Protein AF-M8CX12-F1 (afdb_monomer_lite)

Sequence (51 aa):
MSGRGKGGKGLGKGGTKRHRKVPRDNIQGITKPAIRRLARRGGVKRISGLI

Radius of gyration: 17.14 Å; chains: 1; bounding box: 27×44×40 Å

pLDDT: mean 72.4, std 8.91, range [50.53, 84.75]

InterPro domains:
  IPR001951 Histone H4 [PR00623] (5-16)
  IPR001951 Histone H4 [PR00623] (20-39)
  IPR001951 Histone H4 [PR00623] (40-51)
  IPR001951 Histone H4 [PTHR10484] (1-51)
  IPR009072 Histone-fold [G3DSA:1.10.20.10] (2-51)
  IPR009072 Histone-fold [SSF47113] (3-49)

Structure (mmCIF, N/CA/C/O backbone):
data_AF-M8CX12-F1
#
_entry.id   AF-M8CX12-F1
#
loop_
_atom_site.group_PDB
_atom_site.id
_atom_site.type_symbol
_atom_site.label_atom_id
_atom_site.label_alt_id
_atom_site.label_comp_id
_atom_site.label_asym_id
_atom_site.label_entity_id
_atom_site.label_seq_id
_atom_site.pdbx_PDB_ins_code
_atom_site.Cartn_x
_atom_site.Cartn_y
_atom_site.Cartn_z
_atom_site.occupancy
_atom_site.B_iso_or_equiv
_atom_site.auth_seq_id
_atom_site.auth_comp_id
_atom_site.auth_asym_id
_atom_site.auth_atom_id
_atom_site.pdbx_PDB_model_num
ATOM 1 N N . MET A 1 1 ? -15.715 33.072 -3.153 1.00 64.44 1 MET A N 1
ATOM 2 C CA . MET A 1 1 ? -16.134 31.690 -2.832 1.00 64.44 1 MET A CA 1
ATOM 3 C C . MET A 1 1 ? -16.778 31.059 -4.060 1.00 64.44 1 MET A C 1
ATOM 5 O O . MET A 1 1 ? -17.839 31.510 -4.458 1.00 64.44 1 MET A O 1
ATOM 9 N N . SER A 1 2 ? -16.165 30.030 -4.646 1.00 50.53 2 SER A N 1
ATOM 10 C CA . SER A 1 2 ? -16.871 28.996 -5.420 1.00 50.53 2 SER A CA 1
ATOM 11 C C . SER A 1 2 ? -16.025 27.719 -5.374 1.00 50.53 2 SER A C 1
ATOM 13 O O . SER A 1 2 ? -14.872 27.677 -5.802 1.00 50.53 2 SER A O 1
ATOM 15 N N . GLY A 1 3 ? -16.553 26.708 -4.683 1.00 57.81 3 GLY A N 1
ATOM 16 C CA . GLY A 1 3 ? -15.835 25.496 -4.308 1.00 57.81 3 GLY A CA 1
ATOM 17 C C . GLY A 1 3 ? -15.515 24.627 -5.517 1.00 57.81 3 GLY A C 1
ATOM 18 O O . GLY A 1 3 ? -16.407 24.150 -6.214 1.00 57.81 3 GLY A O 1
ATOM 19 N N . ARG A 1 4 ? -14.226 24.373 -5.741 1.00 61.69 4 ARG A N 1
ATOM 20 C CA . ARG A 1 4 ? -13.764 23.371 -6.700 1.00 61.69 4 ARG A CA 1
ATOM 21 C C . ARG A 1 4 ? -14.114 21.993 -6.131 1.00 61.69 4 ARG A C 1
ATOM 23 O O . ARG A 1 4 ? -13.466 21.521 -5.199 1.00 61.69 4 ARG A O 1
ATOM 30 N N . GLY A 1 5 ? -15.192 21.393 -6.636 1.00 66.00 5 GLY A N 1
ATOM 31 C CA . GLY A 1 5 ? -15.655 20.065 -6.229 1.00 66.00 5 GLY A CA 1
ATOM 32 C C . GLY A 1 5 ? -14.547 19.008 -6.318 1.00 66.00 5 GLY A C 1
ATOM 33 O O . GLY A 1 5 ? -13.604 19.142 -7.102 1.00 66.00 5 GLY A O 1
ATOM 34 N N . LYS A 1 6 ? -14.647 17.953 -5.496 1.00 65.38 6 LYS A N 1
ATOM 35 C CA . LYS A 1 6 ? -13.688 16.837 -5.446 1.00 65.38 6 LYS A CA 1
ATOM 36 C C . LYS A 1 6 ? -13.641 16.125 -6.800 1.00 65.38 6 LYS A C 1
ATOM 38 O O . LYS A 1 6 ? -14.426 15.219 -7.065 1.00 65.38 6 LYS A O 1
ATOM 43 N N . GLY A 1 7 ? -12.707 16.540 -7.650 1.00 57.97 7 GLY A N 1
ATOM 44 C CA . GLY A 1 7 ? -12.427 15.902 -8.927 1.00 57.97 7 GLY A CA 1
ATOM 45 C C . GLY A 1 7 ? -11.927 14.480 -8.709 1.00 57.97 7 GLY A C 1
ATOM 46 O O . GLY A 1 7 ? -10.741 14.255 -8.471 1.00 57.97 7 GLY A O 1
ATOM 47 N N . GLY A 1 8 ? -12.825 13.504 -8.829 1.00 67.81 8 GLY A N 1
ATOM 48 C CA . GLY A 1 8 ? -12.421 12.174 -9.253 1.00 67.81 8 GLY A CA 1
ATOM 49 C C . GLY A 1 8 ? -11.764 12.322 -10.621 1.00 67.81 8 GLY A C 1
ATOM 50 O O . GLY A 1 8 ? -12.392 12.796 -11.566 1.00 67.81 8 GLY A O 1
ATOM 51 N N . LYS A 1 9 ? -10.477 11.987 -10.728 1.00 67.19 9 LYS A N 1
ATOM 52 C CA . LYS A 1 9 ? -9.775 12.040 -12.010 1.00 67.19 9 LYS A CA 1
ATOM 53 C C . LYS A 1 9 ? -10.359 10.932 -12.883 1.00 67.19 9 LYS A C 1
ATOM 55 O O . LYS A 1 9 ? -10.111 9.758 -12.618 1.00 67.19 9 LYS A O 1
ATOM 60 N N . GLY A 1 10 ? -11.186 11.315 -13.855 1.00 68.00 10 GLY A N 1
ATOM 61 C CA . GLY A 1 10 ? -11.837 10.393 -14.776 1.00 68.00 10 GLY A CA 1
ATOM 62 C C . GLY A 1 10 ? -10.802 9.462 -15.391 1.00 68.00 10 GLY A C 1
ATOM 63 O O . GLY A 1 10 ? -9.900 9.904 -16.102 1.00 68.00 10 GLY A O 1
ATOM 64 N N . LEU A 1 11 ? -10.909 8.170 -15.089 1.00 66.56 11 LEU A N 1
ATOM 65 C CA . LEU A 1 11 ? -10.194 7.151 -15.838 1.00 66.56 11 LEU A CA 1
ATOM 66 C C . LEU A 1 11 ? -10.943 7.015 -17.162 1.00 66.56 11 LEU A C 1
ATOM 68 O O . LEU A 1 11 ? -11.832 6.179 -17.304 1.00 66.56 11 LEU A O 1
ATOM 72 N N . GLY A 1 12 ? -10.637 7.917 -18.100 1.00 71.06 12 GLY A N 1
ATOM 73 C CA . GLY A 1 12 ? -11.072 7.790 -19.485 1.00 71.06 12 GLY A CA 1
ATOM 74 C C . GLY A 1 12 ? -10.745 6.383 -19.983 1.00 71.06 12 GLY A C 1
ATOM 75 O O . GLY A 1 12 ? -9.717 5.825 -19.590 1.00 71.06 12 GLY A O 1
ATOM 76 N N . LYS A 1 13 ? -11.678 5.814 -20.758 1.00 66.94 13 LYS A N 1
ATOM 77 C CA . LYS A 1 13 ? -11.712 4.434 -21.275 1.00 66.94 13 LYS A CA 1
ATOM 78 C C . LYS A 1 13 ? -10.326 3.776 -21.296 1.00 66.94 13 LYS A C 1
ATOM 80 O O . LYS A 1 13 ? -9.415 4.271 -21.954 1.00 66.94 13 LYS A O 1
ATOM 85 N N . GLY A 1 14 ? -10.202 2.687 -20.530 1.00 65.06 14 GLY A N 1
ATOM 86 C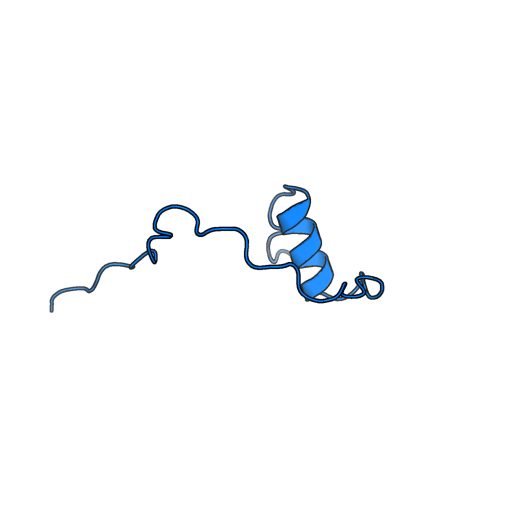 CA . GLY A 1 14 ? -8.958 1.985 -20.218 1.00 65.06 14 GLY A CA 1
ATOM 87 C C . GLY A 1 14 ? -8.003 1.903 -21.402 1.00 65.06 14 GLY A C 1
ATOM 88 O O . GLY A 1 14 ? -8.272 1.212 -22.380 1.00 65.06 14 GLY A O 1
ATOM 89 N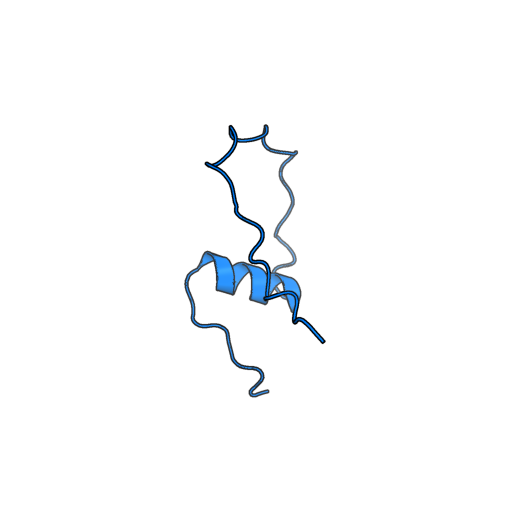 N . GLY A 1 15 ? -6.888 2.626 -21.290 1.00 71.69 15 GLY A N 1
ATOM 90 C CA . GLY A 1 15 ? -5.824 2.589 -22.282 1.00 71.69 15 GLY A CA 1
ATOM 91 C C . GLY A 1 15 ? -5.327 1.163 -22.506 1.00 71.69 15 GLY A C 1
ATOM 92 O O . GLY A 1 15 ? -5.387 0.315 -21.609 1.00 71.69 15 GLY A O 1
ATOM 93 N N . THR A 1 16 ? -4.821 0.919 -23.712 1.00 73.19 16 THR A N 1
ATOM 94 C CA . THR A 1 16 ? -4.162 -0.333 -24.086 1.00 73.19 16 THR A CA 1
ATOM 95 C C . THR A 1 16 ? -3.173 -0.747 -22.994 1.00 73.19 16 THR A C 1
ATOM 97 O O . THR A 1 16 ? -2.464 0.088 -22.416 1.00 73.19 16 THR A O 1
ATOM 100 N N . LYS A 1 17 ? -3.173 -2.038 -22.631 1.00 73.56 17 LYS A N 1
ATOM 101 C CA . LYS A 1 17 ? -2.287 -2.561 -21.586 1.00 73.56 17 LYS A CA 1
ATOM 102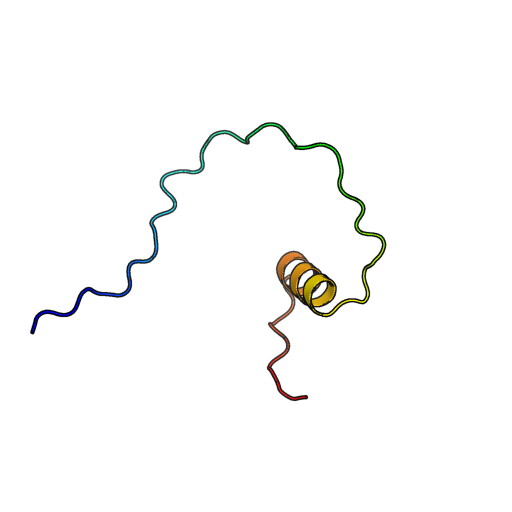 C C . LYS A 1 17 ? -0.853 -2.175 -21.947 1.00 73.56 17 LYS A C 1
ATOM 104 O O . LYS A 1 17 ? -0.317 -2.644 -22.945 1.00 73.56 17 LYS A O 1
ATOM 109 N N . ARG A 1 18 ? -0.231 -1.315 -21.138 1.00 73.62 18 ARG A N 1
ATOM 110 C CA . ARG A 1 18 ? 1.200 -1.025 -21.274 1.00 73.62 18 ARG A CA 1
ATOM 111 C C . ARG A 1 18 ? 1.958 -2.331 -21.059 1.00 73.62 18 ARG A C 1
ATOM 113 O O . ARG A 1 18 ? 1.601 -3.089 -20.153 1.00 73.62 18 ARG A O 1
ATOM 120 N N . HIS A 1 19 ? 2.980 -2.580 -21.877 1.00 82.12 19 HIS A N 1
ATOM 121 C CA . HIS A 1 19 ? 3.837 -3.756 -21.743 1.00 82.12 19 HIS A CA 1
ATOM 122 C C . HIS A 1 19 ? 4.241 -3.974 -20.275 1.00 82.12 19 HIS A C 1
ATOM 124 O O . HIS A 1 19 ? 4.540 -3.020 -19.544 1.0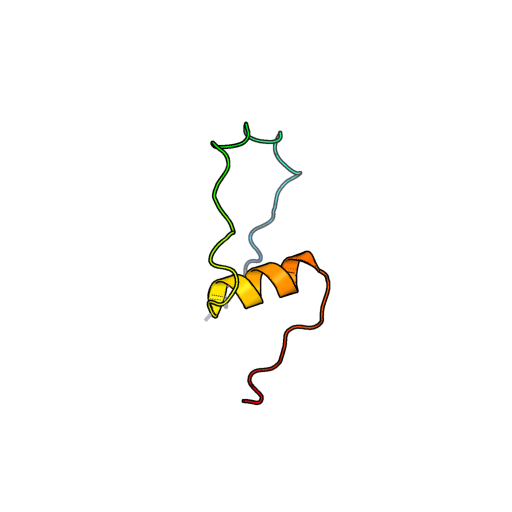0 82.12 19 HIS A O 1
ATOM 130 N N . ARG A 1 20 ? 4.193 -5.233 -19.821 1.00 75.31 20 ARG A N 1
ATOM 131 C CA . ARG A 1 20 ? 4.510 -5.592 -18.435 1.00 75.31 20 ARG A CA 1
ATOM 132 C C . ARG A 1 20 ? 5.970 -5.225 -18.174 1.00 75.31 20 ARG A C 1
ATOM 134 O O . ARG A 1 20 ? 6.858 -5.715 -18.861 1.00 75.31 20 ARG A O 1
ATOM 141 N N . LYS A 1 21 ? 6.225 -4.377 -17.174 1.00 75.25 21 LYS A N 1
ATOM 142 C CA . LYS A 1 21 ? 7.590 -4.192 -16.658 1.00 75.25 21 LYS A CA 1
ATOM 143 C C . LYS A 1 21 ? 8.120 -5.538 -16.143 1.00 75.25 21 LYS A C 1
ATOM 145 O O . LYS A 1 21 ? 7.321 -6.386 -15.742 1.00 75.25 21 LYS A O 1
ATOM 150 N N . VAL A 1 22 ? 9.443 -5.708 -16.152 1.00 79.81 22 VAL A N 1
ATOM 151 C CA . VAL A 1 22 ? 10.164 -6.879 -15.610 1.00 79.81 22 VAL A CA 1
ATOM 152 C C . VAL A 1 22 ? 9.515 -7.354 -14.293 1.00 79.81 22 VAL A C 1
ATOM 154 O O . VAL A 1 22 ? 9.096 -6.497 -13.500 1.00 79.81 22 VAL A O 1
ATOM 157 N N . PRO A 1 23 ? 9.356 -8.679 -14.071 1.00 75.50 23 PRO A N 1
ATOM 158 C CA . PRO A 1 23 ? 8.734 -9.209 -12.859 1.00 75.50 23 PRO A CA 1
ATOM 159 C C . PRO A 1 23 ? 9.361 -8.584 -11.612 1.00 75.50 23 PRO A C 1
ATOM 161 O O . PRO A 1 23 ? 10.574 -8.429 -11.535 1.00 75.50 23 PRO A O 1
ATOM 164 N N . ARG A 1 24 ? 8.523 -8.188 -10.651 1.00 73.12 24 ARG A N 1
ATOM 165 C CA . ARG A 1 24 ? 8.987 -7.706 -9.348 1.00 73.12 24 ARG A CA 1
ATOM 166 C C . ARG A 1 24 ? 8.789 -8.798 -8.316 1.00 73.12 24 ARG A C 1
ATOM 168 O O . ARG A 1 24 ? 7.697 -9.371 -8.251 1.00 73.12 24 ARG A O 1
ATOM 175 N N . ASP A 1 25 ? 9.795 -8.997 -7.480 1.00 74.50 25 ASP A N 1
ATOM 176 C CA . ASP A 1 25 ? 9.720 -9.932 -6.367 1.00 74.50 25 ASP A CA 1
ATOM 177 C C . ASP A 1 25 ? 8.750 -9.429 -5.298 1.00 74.50 25 ASP A C 1
ATOM 179 O O . ASP A 1 25 ? 8.785 -8.278 -4.860 1.00 74.50 25 ASP A O 1
ATOM 183 N N . ASN A 1 26 ? 7.838 -10.312 -4.891 1.00 69.50 26 ASN A N 1
ATOM 184 C CA . ASN A 1 26 ? 6.827 -10.048 -3.863 1.00 69.50 26 ASN A CA 1
ATOM 185 C C . ASN A 1 26 ? 7.125 -10.797 -2.552 1.00 69.50 26 ASN A C 1
ATOM 187 O O . ASN A 1 26 ? 6.261 -10.849 -1.679 1.00 69.50 26 ASN A O 1
ATOM 191 N N . ILE A 1 27 ? 8.330 -11.364 -2.422 1.00 74.12 27 ILE A N 1
ATOM 192 C CA . ILE A 1 27 ? 8.730 -12.269 -1.334 1.00 74.12 27 ILE A CA 1
ATOM 193 C C . ILE A 1 27 ? 8.683 -11.607 0.052 1.00 74.12 27 ILE A C 1
ATOM 195 O O . ILE A 1 27 ? 8.336 -12.262 1.028 1.00 74.12 27 ILE A O 1
ATOM 199 N N . GLN A 1 28 ? 8.931 -10.298 0.162 1.00 70.69 28 GLN A N 1
ATOM 200 C CA . GLN A 1 28 ? 8.918 -9.573 1.445 1.00 70.69 28 GLN A CA 1
ATOM 201 C C . GLN A 1 28 ? 7.483 -9.200 1.899 1.00 70.69 28 GLN A C 1
ATOM 203 O O . GLN A 1 28 ? 7.137 -8.033 2.114 1.00 70.69 28 GLN A O 1
ATOM 208 N N . GLY A 1 29 ? 6.615 -10.211 1.994 1.00 72.50 29 GLY A N 1
ATOM 209 C CA . GLY A 1 29 ? 5.157 -10.113 2.145 1.00 72.50 29 GLY A CA 1
ATOM 210 C C . GLY A 1 29 ? 4.622 -9.661 3.510 1.00 72.50 29 GLY A C 1
ATOM 211 O O . GLY A 1 29 ? 3.411 -9.531 3.659 1.00 72.50 29 GLY A O 1
ATOM 212 N N . ILE A 1 30 ? 5.488 -9.375 4.480 1.00 80.81 30 ILE A N 1
ATOM 213 C CA . ILE A 1 30 ? 5.111 -9.104 5.881 1.00 80.81 30 ILE A CA 1
ATOM 214 C C . ILE A 1 30 ? 5.126 -7.617 6.266 1.00 80.81 30 ILE A C 1
ATOM 216 O O . ILE A 1 30 ? 4.759 -7.247 7.376 1.00 80.81 30 ILE A O 1
ATOM 220 N N . THR A 1 31 ? 5.495 -6.725 5.345 1.00 84.31 31 THR A N 1
ATOM 221 C CA . THR A 1 31 ? 5.503 -5.279 5.618 1.00 84.31 31 THR A CA 1
ATOM 222 C C . THR A 1 31 ? 4.090 -4.675 5.567 1.00 84.31 31 THR A C 1
ATOM 224 O O . THR A 1 31 ? 3.237 -5.091 4.777 1.00 84.31 31 THR A O 1
ATOM 227 N N . LYS A 1 32 ? 3.839 -3.611 6.345 1.00 82.38 32 LYS A N 1
ATOM 228 C CA . LYS A 1 32 ? 2.572 -2.841 6.340 1.00 82.38 32 LYS A CA 1
ATOM 229 C C . LYS A 1 32 ? 2.055 -2.484 4.927 1.00 82.38 32 LYS A C 1
ATOM 231 O O . LYS A 1 32 ? 0.861 -2.672 4.666 1.00 82.38 32 LYS A O 1
ATOM 236 N N . PRO A 1 33 ? 2.889 -2.015 3.971 1.00 84.31 33 PRO A N 1
ATOM 237 C CA . PRO A 1 33 ? 2.427 -1.786 2.602 1.00 84.31 33 PRO A CA 1
ATOM 238 C C . PRO A 1 33 ? 2.127 -3.083 1.829 1.00 84.31 33 PRO A C 1
ATOM 240 O O . PRO A 1 33 ? 1.226 -3.071 0.990 1.00 84.31 33 PRO A O 1
ATOM 243 N N . ALA A 1 34 ? 2.823 -4.195 2.091 1.00 84.56 34 ALA A N 1
ATOM 244 C CA . ALA A 1 34 ? 2.548 -5.484 1.449 1.00 84.56 34 ALA A CA 1
ATOM 245 C C . ALA A 1 34 ? 1.183 -6.054 1.862 1.00 84.56 34 ALA A C 1
ATOM 247 O O . ALA A 1 34 ? 0.391 -6.404 0.983 1.00 84.56 34 ALA A O 1
ATOM 248 N N . ILE A 1 35 ? 0.851 -6.014 3.157 1.00 84.12 35 ILE A N 1
ATOM 249 C CA . ILE A 1 35 ? -0.467 -6.413 3.685 1.00 84.12 35 ILE A CA 1
ATOM 250 C C . ILE A 1 35 ? -1.575 -5.552 3.064 1.00 84.12 35 ILE A C 1
ATOM 252 O O . ILE A 1 35 ? -2.578 -6.071 2.575 1.00 84.12 35 ILE A O 1
ATOM 256 N N . ARG A 1 36 ? -1.368 -4.231 2.961 1.00 84.44 36 ARG A N 1
ATOM 257 C CA . ARG A 1 36 ? -2.327 -3.326 2.304 1.00 84.44 36 ARG A CA 1
ATOM 258 C C . ARG A 1 36 ? -2.519 -3.657 0.815 1.00 84.44 36 ARG A C 1
ATOM 260 O O . ARG A 1 36 ? -3.636 -3.546 0.313 1.00 84.44 36 ARG A O 1
ATOM 267 N N . ARG A 1 37 ? -1.467 -4.070 0.094 1.00 83.12 37 ARG A N 1
ATOM 268 C CA . ARG A 1 37 ? -1.568 -4.528 -1.308 1.00 83.12 37 ARG A CA 1
ATOM 269 C C . ARG A 1 37 ? -2.293 -5.868 -1.428 1.00 83.12 37 ARG A C 1
ATOM 271 O O . ARG A 1 37 ? -3.0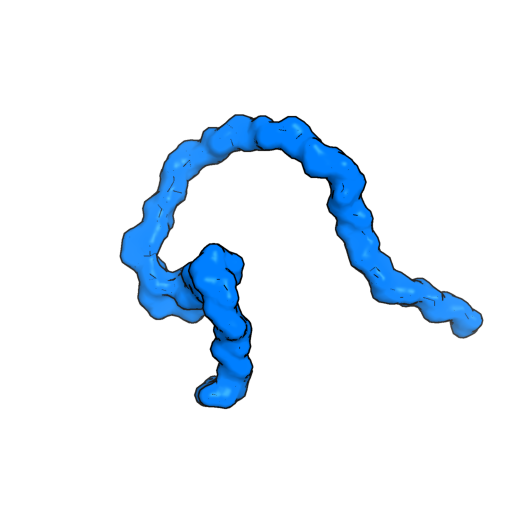83 -6.023 -2.355 1.00 83.12 37 ARG A O 1
ATOM 278 N N . LEU A 1 38 ? -2.034 -6.818 -0.528 1.00 82.50 38 LEU A N 1
ATOM 279 C CA . LEU A 1 38 ? -2.748 -8.099 -0.479 1.00 82.50 38 LEU A CA 1
ATOM 280 C C . LEU A 1 38 ? -4.234 -7.878 -0.225 1.00 82.50 38 LEU A C 1
ATOM 282 O O . LEU A 1 38 ? -5.049 -8.358 -1.005 1.00 82.50 38 LEU A O 1
ATOM 286 N N . ALA A 1 39 ? -4.572 -7.052 0.764 1.00 83.06 39 ALA A N 1
ATOM 287 C CA . ALA A 1 39 ? -5.956 -6.779 1.110 1.00 83.06 39 ALA A CA 1
ATOM 288 C C . ALA A 1 39 ? -6.755 -6.185 -0.062 1.00 83.06 39 ALA A C 1
ATOM 290 O O . ALA A 1 39 ? -7.881 -6.581 -0.343 1.00 83.06 39 ALA A O 1
ATOM 291 N N . ARG A 1 40 ? -6.127 -5.273 -0.814 1.00 83.88 40 ARG A N 1
ATOM 292 C CA . ARG A 1 40 ? -6.725 -4.679 -2.018 1.00 83.88 40 ARG A CA 1
ATOM 293 C C . ARG A 1 40 ? -6.888 -5.661 -3.179 1.00 83.88 40 ARG A C 1
ATOM 295 O O . ARG A 1 40 ? -7.792 -5.461 -3.979 1.00 83.88 40 ARG A O 1
ATOM 302 N N . ARG A 1 41 ? -6.003 -6.658 -3.310 1.00 84.75 41 ARG A N 1
ATOM 303 C CA . ARG A 1 41 ? -6.085 -7.687 -4.363 1.00 84.75 41 ARG A CA 1
ATOM 304 C C . ARG A 1 41 ? -7.106 -8.769 -4.024 1.00 84.75 41 ARG A C 1
ATOM 306 O O . ARG A 1 41 ? -7.882 -9.141 -4.887 1.00 84.75 41 ARG A O 1
ATOM 313 N N . GLY A 1 42 ? -7.099 -9.248 -2.782 1.00 84.69 42 GLY A N 1
ATOM 314 C CA . GLY A 1 42 ? -7.936 -10.357 -2.321 1.00 84.69 42 GLY A CA 1
ATOM 315 C C . GLY A 1 42 ? -9.379 -9.981 -1.985 1.00 84.69 42 GLY A C 1
ATOM 316 O O . GLY A 1 42 ? -10.083 -10.803 -1.419 1.00 84.69 42 GLY A O 1
ATOM 317 N N . GLY A 1 43 ? -9.814 -8.744 -2.258 1.00 77.69 43 GLY A N 1
ATOM 318 C CA . GLY A 1 43 ? -11.196 -8.311 -2.012 1.00 77.69 43 GLY A CA 1
ATOM 319 C C . GLY A 1 43 ? -11.602 -8.243 -0.535 1.00 77.69 43 GLY A C 1
ATOM 320 O O . GLY A 1 43 ? -12.772 -8.027 -0.235 1.00 77.69 43 GLY A O 1
ATOM 321 N N . VAL A 1 44 ? -10.659 -8.396 0.397 1.00 72.12 44 VAL A N 1
ATOM 322 C CA . VAL A 1 44 ? -10.944 -8.304 1.831 1.00 72.12 44 VAL A CA 1
ATOM 323 C C . VAL A 1 44 ? -11.247 -6.860 2.223 1.00 72.12 44 VAL A C 1
ATOM 325 O O . VAL A 1 44 ? -10.637 -5.898 1.734 1.00 72.12 44 VAL A O 1
ATOM 328 N N . LYS A 1 45 ? -12.211 -6.704 3.135 1.00 72.06 45 LYS A N 1
ATOM 329 C CA . LYS A 1 45 ? -12.582 -5.410 3.712 1.00 72.06 45 LYS A CA 1
ATOM 330 C C . LYS A 1 45 ? -11.321 -4.735 4.253 1.00 72.06 45 LYS A C 1
ATOM 332 O O . LYS A 1 45 ? -10.473 -5.387 4.862 1.00 72.06 45 LYS A O 1
ATOM 337 N N . ARG A 1 46 ? -11.169 -3.426 4.012 1.00 65.00 46 ARG A N 1
ATOM 338 C CA . ARG A 1 46 ? -10.044 -2.666 4.575 1.00 65.00 46 ARG A CA 1
ATOM 339 C C . ARG A 1 46 ? -10.056 -2.877 6.086 1.00 65.00 46 ARG A C 1
ATOM 341 O O . ARG A 1 46 ? -11.014 -2.454 6.725 1.00 65.00 46 ARG A O 1
ATOM 348 N N . ILE A 1 47 ? -9.011 -3.509 6.619 1.00 66.31 47 ILE A N 1
ATOM 349 C CA . ILE A 1 47 ? -8.789 -3.592 8.062 1.00 66.31 47 ILE A CA 1
ATOM 350 C C . ILE A 1 47 ? -8.762 -2.138 8.551 1.00 66.31 47 ILE A C 1
ATOM 352 O O . ILE A 1 47 ? -7.921 -1.344 8.112 1.00 66.31 47 ILE A O 1
ATOM 356 N N . SER A 1 48 ? -9.785 -1.754 9.315 1.00 67.94 48 SER A N 1
ATOM 357 C CA . SER A 1 48 ? -9.892 -0.446 9.959 1.00 67.94 48 SER A CA 1
ATOM 358 C C . SER A 1 48 ? -8.654 -0.207 10.819 1.00 67.94 48 SER A C 1
ATOM 360 O O . SER A 1 48 ? -8.035 -1.164 11.274 1.00 67.94 48 SER A O 1
ATOM 362 N N . GLY A 1 49 ? -8.291 1.055 11.062 1.00 64.06 49 GLY A N 1
ATOM 363 C CA . GLY A 1 49 ? -7.209 1.428 11.988 1.00 64.06 49 GLY A CA 1
ATOM 364 C C . GLY A 1 49 ? -7.539 1.154 13.460 1.00 64.06 49 GLY A C 1
ATOM 365 O O . GLY A 1 49 ? -7.194 1.957 14.308 1.00 64.06 49 GLY A O 1
ATOM 366 N N . LEU A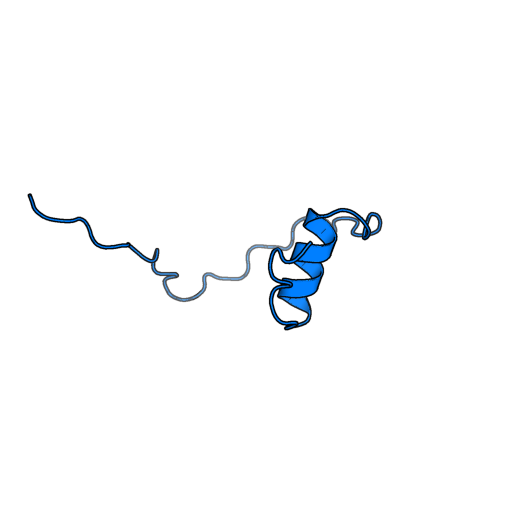 1 50 ? -8.263 0.069 13.736 1.00 57.06 50 LEU A N 1
ATOM 367 C CA . LEU A 1 50 ? -8.532 -0.476 15.061 1.00 57.06 50 LEU A CA 1
ATOM 368 C C . LEU A 1 50 ? -7.430 -1.492 15.393 1.00 57.06 50 LEU A C 1
ATOM 370 O O . LEU A 1 50 ? -7.710 -2.676 15.540 1.00 57.06 50 LEU A O 1
ATOM 374 N N . ILE A 1 51 ? -6.187 -1.003 15.368 1.00 52.31 51 ILE A N 1
ATOM 375 C CA . ILE A 1 51 ? -5.071 -1.314 16.274 1.00 52.31 51 ILE A CA 1
ATOM 376 C C . ILE A 1 51 ? -4.234 -0.036 16.328 1.00 52.31 51 ILE A C 1
ATOM 378 O O . ILE A 1 51 ? -3.845 0.440 15.230 1.00 52.31 51 ILE A O 1
#

Organism: Aegilops tauschii (NCBI:txid37682)

Secondary structure (DSSP, 8-state):
------------S--------SPPP---TTSHHHHHHHHHHTT-----S--

Foldseek 3Di:
DDDPPDDPPDPPDDDDDDPDDDDDDLPVCPDPVNVVVCCVVVVHDPPPPPD